Protein AF-A0A946HYL3-F1 (afdb_monomer_lite)

Structure (mmCIF, N/CA/C/O backbone):
data_AF-A0A946HYL3-F1
#
_entry.id   AF-A0A946HYL3-F1
#
loop_
_atom_site.group_PDB
_atom_site.id
_atom_site.type_symbol
_atom_site.label_atom_id
_atom_site.label_alt_id
_atom_site.label_comp_id
_atom_site.label_asym_id
_atom_site.label_entity_id
_atom_site.label_seq_id
_atom_site.pdbx_PDB_ins_code
_atom_site.Cartn_x
_atom_site.Cartn_y
_atom_site.Cartn_z
_atom_site.occupancy
_atom_site.B_iso_or_equiv
_atom_site.auth_seq_id
_atom_site.auth_comp_id
_atom_site.auth_asym_id
_atom_site.auth_atom_id
_atom_site.pdbx_PDB_model_num
ATOM 1 N N . MET A 1 1 ? 4.591 -6.018 -16.656 1.00 85.75 1 MET A N 1
ATOM 2 C CA . MET A 1 1 ? 4.391 -6.541 -15.293 1.00 85.75 1 MET A CA 1
ATOM 3 C C . MET A 1 1 ? 3.964 -5.374 -14.440 1.00 85.75 1 MET A C 1
ATOM 5 O O . MET A 1 1 ? 4.645 -4.350 -14.458 1.00 85.75 1 MET A O 1
ATOM 9 N N . GLU A 1 2 ? 2.810 -5.501 -13.807 1.00 95.88 2 GLU A N 1
ATOM 10 C CA . GLU A 1 2 ? 2.185 -4.458 -13.000 1.00 95.88 2 GLU A CA 1
ATOM 11 C C . GLU A 1 2 ? 1.876 -5.049 -11.630 1.00 95.88 2 GLU A C 1
ATOM 13 O O . GLU A 1 2 ? 1.512 -6.219 -11.540 1.00 95.88 2 GLU A O 1
ATOM 18 N N . PHE A 1 3 ? 2.048 -4.252 -10.579 1.00 97.50 3 PHE A N 1
ATOM 19 C CA . PHE A 1 3 ? 1.681 -4.646 -9.222 1.00 97.50 3 PHE A CA 1
ATOM 20 C C . PHE A 1 3 ? 0.558 -3.768 -8.710 1.00 97.50 3 PHE A C 1
ATOM 22 O O . PHE A 1 3 ? 0.567 -2.554 -8.903 1.00 97.50 3 PHE A O 1
ATOM 29 N N . ARG A 1 4 ? -0.365 -4.382 -7.982 1.00 98.12 4 ARG A N 1
ATOM 30 C CA . ARG A 1 4 ? -1.368 -3.700 -7.181 1.00 98.12 4 ARG A CA 1
ATOM 31 C C . ARG A 1 4 ? -0.882 -3.620 -5.741 1.00 98.12 4 ARG A C 1
ATOM 33 O O . ARG A 1 4 ? -0.625 -4.648 -5.118 1.00 98.12 4 ARG A O 1
ATOM 40 N N . VAL A 1 5 ? -0.798 -2.404 -5.212 1.00 98.50 5 VAL A N 1
ATOM 41 C CA . VAL A 1 5 ? -0.499 -2.123 -3.802 1.00 98.50 5 VAL A CA 1
ATOM 42 C C . VAL A 1 5 ? -1.776 -1.622 -3.146 1.00 98.50 5 VAL A C 1
ATOM 44 O O . VAL A 1 5 ? -2.322 -0.613 -3.581 1.00 98.50 5 VAL A O 1
ATOM 47 N N . SER A 1 6 ? -2.264 -2.312 -2.119 1.00 98.44 6 SER A N 1
ATOM 48 C CA . SER A 1 6 ? -3.573 -2.044 -1.509 1.00 98.44 6 SER A CA 1
ATOM 49 C C . SER A 1 6 ? -3.472 -1.956 0.009 1.00 98.44 6 SER A C 1
ATOM 51 O O . SER A 1 6 ? -2.679 -2.668 0.624 1.00 98.44 6 SER A O 1
ATOM 53 N N . VAL A 1 7 ? -4.298 -1.115 0.631 1.00 98.62 7 VAL A N 1
ATOM 54 C CA . VAL A 1 7 ? -4.474 -1.092 2.089 1.00 98.62 7 VAL A CA 1
ATOM 55 C C . VAL A 1 7 ? -5.755 -1.827 2.451 1.00 98.62 7 VAL A C 1
ATOM 57 O O . VAL A 1 7 ? -6.840 -1.433 2.023 1.00 98.62 7 VAL A O 1
ATOM 60 N N . ILE A 1 8 ? -5.620 -2.872 3.267 1.00 98.25 8 ILE A N 1
ATOM 61 C CA . ILE A 1 8 ? -6.728 -3.682 3.770 1.00 98.25 8 ILE A CA 1
ATOM 62 C C . ILE A 1 8 ? -6.922 -3.406 5.262 1.00 98.25 8 ILE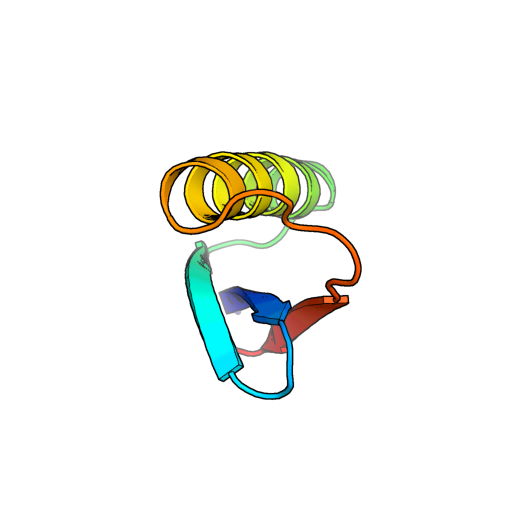 A C 1
ATOM 64 O O . ILE A 1 8 ? -5.981 -3.517 6.050 1.00 98.25 8 ILE A O 1
ATOM 68 N N . LYS A 1 9 ? -8.151 -3.093 5.666 1.00 97.56 9 LYS A N 1
ATOM 69 C CA . LYS A 1 9 ? -8.554 -2.955 7.070 1.00 97.56 9 LYS A CA 1
ATOM 70 C C . LYS A 1 9 ? -9.840 -3.738 7.291 1.00 97.56 9 LYS A C 1
ATOM 72 O O . LYS A 1 9 ? -10.737 -3.654 6.467 1.00 97.56 9 LYS A O 1
ATOM 77 N N . ASP A 1 10 ? -9.926 -4.527 8.360 1.00 95.56 10 ASP A N 1
ATOM 78 C CA . ASP A 1 10 ? -11.112 -5.340 8.690 1.00 95.56 10 ASP A CA 1
ATOM 79 C C . ASP A 1 10 ? -11.630 -6.197 7.512 1.00 95.56 10 ASP A C 1
ATOM 81 O O . ASP A 1 10 ? -12.831 -6.361 7.310 1.00 95.56 10 ASP A O 1
ATOM 85 N N . GLY A 1 11 ? -10.710 -6.710 6.687 1.00 95.88 11 GLY A N 1
ATOM 86 C CA . GLY A 1 11 ? -11.027 -7.520 5.506 1.00 95.88 11 GLY A CA 1
ATOM 87 C C . GLY A 1 11 ? -11.530 -6.745 4.279 1.00 95.88 11 GLY A C 1
ATOM 88 O O . GLY A 1 11 ? -11.803 -7.374 3.259 1.00 95.88 11 GLY A O 1
ATOM 89 N N . ARG A 1 12 ? -11.625 -5.409 4.333 1.00 96.19 12 ARG A N 1
ATOM 90 C CA . ARG A 1 12 ? -11.986 -4.553 3.187 1.00 96.19 12 ARG A CA 1
ATOM 91 C C . ARG A 1 12 ? -10.794 -3.762 2.658 1.00 96.19 12 ARG A C 1
ATOM 93 O O . ARG A 1 12 ? -9.980 -3.255 3.427 1.00 96.19 12 ARG A O 1
ATOM 100 N N . GLU A 1 13 ? -10.726 -3.627 1.338 1.00 97.81 13 GLU A N 1
ATOM 101 C CA . GLU A 1 13 ? -9.801 -2.710 0.671 1.00 97.81 13 GLU A CA 1
ATOM 102 C C . GLU A 1 13 ? -10.297 -1.270 0.845 1.00 97.81 13 GLU A C 1
ATOM 104 O O . GLU A 1 13 ? -11.445 -0.965 0.525 1.00 97.81 13 GLU A O 1
ATOM 109 N N . LEU A 1 14 ? -9.442 -0.394 1.376 1.00 97.56 14 LEU A N 1
ATOM 110 C CA . LEU A 1 14 ? -9.741 1.035 1.514 1.00 97.56 14 LEU A CA 1
ATOM 111 C C . LEU A 1 14 ? -9.300 1.818 0.277 1.00 97.56 14 LEU A C 1
ATOM 113 O O . LEU A 1 14 ? -10.026 2.672 -0.220 1.00 97.56 14 LEU A O 1
ATOM 117 N N . VAL A 1 15 ? -8.092 1.531 -0.204 1.00 98.19 15 VAL A N 1
ATOM 118 C CA . VAL A 1 15 ? -7.460 2.213 -1.335 1.00 98.19 15 VAL A CA 1
ATOM 119 C C . VAL A 1 15 ? -6.406 1.301 -1.949 1.00 98.19 15 VAL A C 1
ATOM 121 O O . VAL A 1 15 ? -5.778 0.506 -1.242 1.00 98.19 15 VAL A O 1
ATOM 124 N N . HIS A 1 16 ? -6.199 1.433 -3.257 1.00 98.12 16 HIS A N 1
ATOM 125 C CA . HIS A 1 16 ? -5.120 0.773 -3.976 1.00 98.12 16 HIS A CA 1
ATOM 126 C C . HIS A 1 16 ? -4.477 1.707 -5.003 1.00 98.12 16 HIS A C 1
ATOM 128 O O . HIS A 1 16 ? -5.070 2.695 -5.432 1.00 98.12 16 HIS A O 1
ATOM 134 N N . GLU A 1 17 ? -3.272 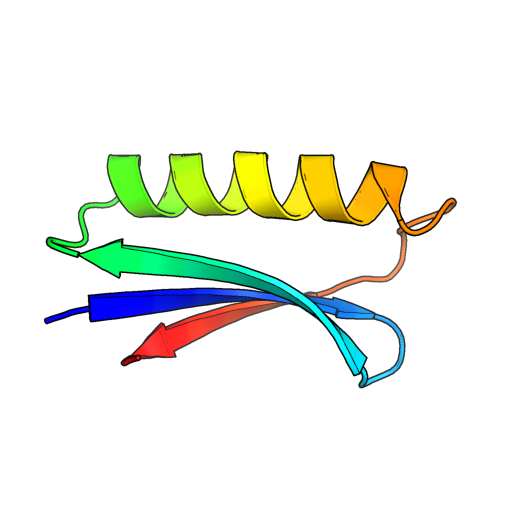1.347 -5.426 1.00 98.25 17 GLU A N 1
ATOM 135 C CA . GLU A 1 17 ? -2.544 1.959 -6.532 1.00 98.25 17 GLU A CA 1
ATOM 136 C C . GLU A 1 17 ? -1.975 0.850 -7.432 1.00 98.25 17 GLU A C 1
ATOM 138 O O . GLU A 1 17 ? -1.559 -0.203 -6.938 1.00 98.25 17 GLU A O 1
ATOM 143 N N . ILE A 1 18 ? -1.963 1.076 -8.751 1.00 98.12 18 ILE A N 1
ATOM 144 C CA . ILE A 1 18 ? -1.304 0.197 -9.725 1.00 98.12 18 ILE 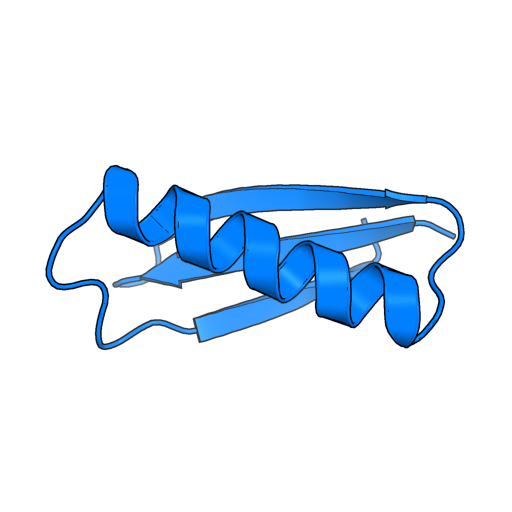A CA 1
ATOM 145 C C . ILE A 1 18 ? 0.056 0.790 -10.087 1.00 98.12 18 ILE A C 1
ATOM 147 O O . ILE A 1 18 ? 0.150 1.937 -10.519 1.00 98.12 18 ILE A O 1
ATOM 151 N N . VAL A 1 19 ? 1.106 -0.009 -9.932 1.00 97.75 19 VAL A N 1
ATOM 152 C CA . VAL A 1 19 ? 2.484 0.351 -10.257 1.00 97.75 19 VAL A CA 1
ATOM 153 C C . VAL A 1 19 ? 2.911 -0.402 -11.510 1.00 97.75 19 VAL A C 1
ATOM 155 O O . VAL A 1 19 ? 3.233 -1.593 -11.465 1.00 97.75 19 VAL A O 1
ATOM 158 N N . SER A 1 20 ? 2.953 0.308 -12.634 1.00 94.88 20 SER A N 1
ATOM 159 C CA . SER A 1 20 ? 3.573 -0.177 -13.867 1.00 94.88 20 SER A CA 1
ATOM 160 C C . SER A 1 20 ? 5.101 -0.020 -13.765 1.00 94.88 20 SER A C 1
ATOM 162 O O . SER A 1 20 ? 5.587 0.979 -13.241 1.00 94.88 20 SER A O 1
ATOM 164 N N . ALA A 1 21 ? 5.874 -1.000 -14.251 1.00 91.69 21 ALA A N 1
ATOM 165 C CA . ALA A 1 21 ? 7.340 -1.056 -14.096 1.00 91.69 21 ALA A CA 1
ATOM 166 C C . ALA A 1 21 ? 7.801 -1.074 -12.615 1.00 91.69 21 ALA A C 1
ATOM 168 O O . ALA A 1 21 ? 8.400 -0.114 -12.111 1.00 91.69 21 ALA A O 1
ATOM 169 N N . PRO A 1 22 ? 7.514 -2.175 -11.897 1.00 92.31 22 PRO A N 1
ATOM 170 C CA . PRO A 1 22 ? 7.842 -2.313 -10.486 1.00 92.31 22 PRO A CA 1
ATOM 171 C C . PRO A 1 22 ? 9.354 -2.272 -10.262 1.00 92.31 22 PRO A C 1
ATOM 173 O O . PRO A 1 22 ? 10.125 -3.034 -10.841 1.00 92.31 22 PRO A O 1
ATOM 176 N N . SER A 1 23 ? 9.758 -1.380 -9.370 1.00 96.31 23 SER A N 1
ATOM 177 C CA . SER A 1 23 ? 11.072 -1.349 -8.740 1.00 96.31 23 SER A CA 1
ATOM 178 C C . SER A 1 23 ? 10.860 -1.229 -7.236 1.00 96.31 23 SER A C 1
ATOM 180 O O . SER A 1 23 ? 9.800 -0.772 -6.800 1.00 96.31 23 SER A O 1
ATOM 182 N N . GLU A 1 24 ? 11.852 -1.601 -6.430 1.00 94.81 24 GLU A N 1
ATOM 183 C CA . GLU A 1 24 ? 11.767 -1.464 -4.970 1.00 94.81 24 GLU A CA 1
ATOM 184 C C . GLU A 1 24 ? 11.392 -0.031 -4.551 1.00 94.81 24 GLU A C 1
ATOM 186 O O . GLU A 1 24 ? 10.514 0.168 -3.709 1.00 94.81 24 GLU A O 1
ATOM 191 N N . GLY A 1 25 ? 11.981 0.974 -5.211 1.00 97.12 25 GLY A N 1
ATOM 192 C CA . GLY A 1 25 ? 11.670 2.384 -4.974 1.00 97.12 25 GLY A CA 1
ATOM 193 C C . GLY A 1 25 ? 10.232 2.754 -5.346 1.00 97.12 25 GLY A C 1
ATOM 194 O O . GLY A 1 25 ? 9.547 3.412 -4.561 1.00 97.12 25 GLY A O 1
ATOM 195 N N . ASN A 1 26 ? 9.742 2.296 -6.503 1.00 96.75 26 ASN A N 1
ATOM 196 C CA . ASN A 1 26 ? 8.377 2.593 -6.946 1.00 96.75 26 ASN A CA 1
ATOM 197 C C . ASN A 1 26 ? 7.330 1.929 -6.041 1.00 96.75 26 ASN A C 1
ATOM 199 O O . ASN A 1 26 ? 6.353 2.580 -5.674 1.00 96.75 26 ASN A O 1
ATOM 203 N N . ILE A 1 27 ? 7.555 0.672 -5.639 1.00 97.38 27 ILE A N 1
ATOM 204 C CA . ILE A 1 27 ? 6.666 -0.060 -4.726 1.00 97.38 27 ILE A CA 1
ATOM 205 C C . ILE A 1 27 ? 6.664 0.593 -3.345 1.00 97.38 27 ILE A C 1
ATOM 207 O O . ILE A 1 27 ? 5.595 0.883 -2.817 1.00 97.38 27 ILE A O 1
ATOM 211 N N . THR A 1 28 ? 7.833 0.910 -2.784 1.00 97.62 28 THR A N 1
ATOM 212 C CA . THR A 1 28 ? 7.928 1.606 -1.489 1.00 97.62 28 THR A CA 1
ATOM 213 C C . THR A 1 28 ? 7.203 2.953 -1.527 1.00 97.62 28 THR A C 1
ATOM 215 O O . THR A 1 28 ? 6.435 3.277 -0.621 1.00 97.62 28 THR A O 1
ATOM 218 N N . GLY A 1 29 ? 7.387 3.724 -2.603 1.00 97.94 29 GLY A N 1
ATOM 219 C CA . GLY A 1 29 ? 6.677 4.984 -2.808 1.00 97.94 29 GLY A CA 1
ATOM 220 C C . GLY A 1 29 ? 5.159 4.807 -2.897 1.00 97.94 29 GLY A C 1
ATOM 221 O O . GLY A 1 29 ? 4.424 5.585 -2.289 1.00 97.94 29 GLY A O 1
ATOM 222 N N . ALA A 1 30 ? 4.688 3.778 -3.607 1.00 98.12 30 ALA A N 1
ATOM 223 C CA . ALA A 1 30 ? 3.266 3.454 -3.698 1.00 98.12 30 ALA A CA 1
ATOM 224 C C . ALA A 1 30 ? 2.691 3.071 -2.330 1.00 98.12 30 ALA A C 1
ATOM 226 O O . ALA A 1 30 ? 1.659 3.611 -1.949 1.00 98.12 30 ALA A O 1
ATOM 227 N N . ILE A 1 31 ? 3.393 2.244 -1.544 1.00 98.31 31 ILE A N 1
ATOM 228 C CA . ILE A 1 31 ? 2.995 1.885 -0.172 1.00 98.31 31 ILE A CA 1
ATOM 229 C C . ILE A 1 31 ? 2.781 3.142 0.678 1.00 98.31 31 ILE A C 1
ATOM 231 O O . ILE A 1 31 ? 1.746 3.27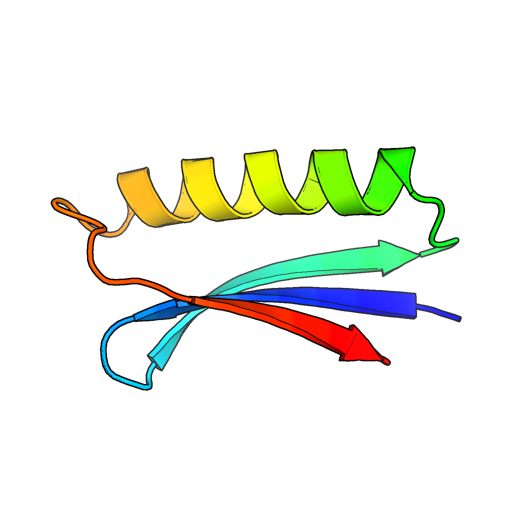5 1.329 1.00 98.31 31 ILE A O 1
ATOM 235 N N . ILE A 1 32 ? 3.724 4.090 0.653 1.00 98.25 32 ILE A N 1
ATOM 236 C CA . ILE A 1 32 ? 3.606 5.346 1.409 1.00 98.25 32 ILE A CA 1
ATOM 237 C C . ILE A 1 32 ? 2.361 6.129 0.973 1.00 98.25 32 ILE A C 1
ATOM 239 O O . ILE A 1 32 ? 1.596 6.577 1.831 1.00 98.25 32 ILE A O 1
ATOM 243 N N . ARG A 1 33 ? 2.135 6.274 -0.341 1.00 98.31 33 ARG A N 1
ATOM 244 C CA . ARG A 1 33 ? 0.980 7.004 -0.888 1.00 98.31 33 ARG A CA 1
ATOM 245 C C . ARG A 1 33 ? -0.346 6.351 -0.515 1.00 98.31 33 ARG A C 1
ATOM 247 O O . ARG A 1 33 ? -1.224 7.046 -0.006 1.00 98.31 33 ARG A O 1
ATOM 254 N N . VAL A 1 34 ? -0.488 5.037 -0.700 1.00 98.19 34 VAL A N 1
ATOM 255 C CA . VAL A 1 34 ? -1.745 4.345 -0.377 1.00 98.19 34 VAL A CA 1
ATOM 256 C C . VAL A 1 34 ? -2.020 4.337 1.124 1.00 98.19 34 VAL A C 1
ATOM 258 O O . VAL A 1 34 ? -3.163 4.507 1.529 1.00 98.19 34 VAL A O 1
ATOM 261 N N . VAL A 1 35 ? -0.996 4.225 1.979 1.00 98.31 35 VAL A N 1
ATOM 262 C CA . VAL A 1 35 ? -1.181 4.310 3.437 1.00 98.31 35 VAL A CA 1
ATOM 263 C C . VAL A 1 35 ? -1.579 5.721 3.863 1.00 98.31 35 VAL A C 1
ATOM 265 O O . VAL A 1 35 ? -2.452 5.866 4.718 1.00 98.31 35 VAL A O 1
ATOM 268 N N . ALA A 1 36 ? -0.978 6.760 3.276 1.00 97.88 36 ALA A N 1
ATOM 269 C CA . ALA A 1 36 ? -1.375 8.141 3.537 1.00 97.88 36 ALA A CA 1
ATOM 270 C C . ALA A 1 36 ? -2.839 8.383 3.136 1.00 97.88 36 ALA A C 1
ATOM 272 O O . ALA A 1 36 ? -3.619 8.842 3.966 1.00 97.88 36 ALA A O 1
ATOM 273 N N . ALA A 1 37 ? -3.233 7.964 1.930 1.00 98.06 37 ALA A N 1
ATOM 274 C CA . ALA A 1 37 ? -4.616 8.063 1.466 1.00 98.06 37 ALA A CA 1
ATOM 275 C C . ALA A 1 37 ? -5.588 7.269 2.359 1.00 98.06 37 ALA A C 1
ATOM 277 O O . ALA A 1 37 ? -6.645 7.770 2.733 1.00 98.06 37 ALA A O 1
ATOM 278 N N . ALA A 1 38 ? -5.220 6.056 2.788 1.00 98.19 38 ALA A N 1
ATOM 279 C CA . ALA A 1 38 ? -6.055 5.249 3.678 1.00 98.19 38 ALA A CA 1
ATOM 280 C C . ALA A 1 38 ? -6.315 5.931 5.032 1.00 98.19 38 ALA A C 1
ATOM 282 O O . ALA A 1 38 ? -7.403 5.790 5.585 1.00 98.19 38 ALA A O 1
ATOM 283 N N . ARG A 1 39 ? -5.341 6.687 5.564 1.00 97.69 39 ARG A N 1
ATOM 284 C CA . ARG A 1 39 ? -5.498 7.449 6.818 1.00 97.69 39 ARG A CA 1
ATOM 285 C C . ARG A 1 39 ? -6.476 8.614 6.696 1.00 97.69 39 ARG A C 1
ATOM 287 O O . ARG A 1 39 ? -7.073 8.993 7.699 1.00 97.69 39 ARG A O 1
ATOM 294 N N . GLU A 1 40 ? -6.610 9.192 5.506 1.00 97.19 40 GLU A N 1
ATOM 295 C CA . GLU A 1 40 ? -7.591 10.250 5.240 1.00 97.19 40 GLU A CA 1
ATOM 296 C C . GLU A 1 40 ? -9.0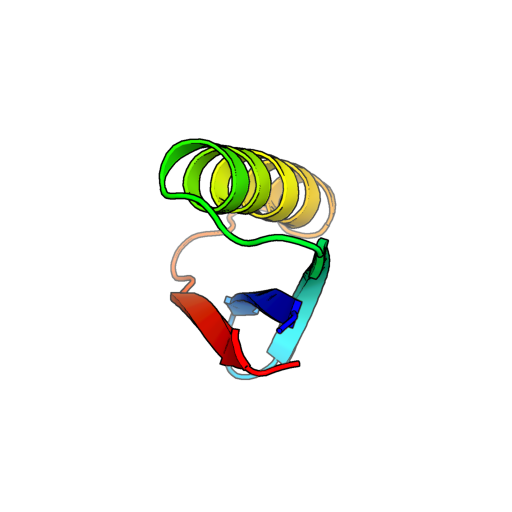13 9.683 5.155 1.00 97.19 40 GLU A C 1
ATOM 298 O O . GLU A 1 40 ? -9.966 10.348 5.554 1.00 97.19 40 GLU A O 1
ATOM 303 N N . ILE A 1 41 ? -9.149 8.438 4.685 1.00 96.75 41 ILE A N 1
ATOM 304 C CA . ILE A 1 41 ? -10.429 7.721 4.616 1.00 96.75 41 ILE A CA 1
ATOM 305 C C . ILE A 1 41 ? -10.854 7.231 6.005 1.00 96.75 41 ILE A C 1
ATOM 307 O O . ILE A 1 41 ? -12.029 7.326 6.360 1.00 96.75 41 ILE A O 1
ATOM 311 N N . GLU A 1 42 ? -9.918 6.694 6.794 1.00 95.56 42 GLU A N 1
ATOM 312 C CA . GLU A 1 42 ? -10.233 6.052 8.066 1.00 95.56 42 GLU A CA 1
ATOM 313 C C . GLU A 1 42 ? -9.200 6.308 9.167 1.00 95.56 42 GLU A C 1
ATOM 315 O O . GLU A 1 42 ? -8.007 6.020 9.031 1.00 95.56 42 GLU A O 1
ATOM 320 N N . SER A 1 43 ? -9.692 6.793 10.313 1.00 93.12 43 SER A N 1
ATOM 321 C CA . SER A 1 43 ? -8.882 7.105 11.488 1.00 93.12 43 SER A CA 1
ATOM 322 C C . SER A 1 43 ? -9.556 6.607 12.780 1.00 93.12 43 SER A C 1
ATOM 324 O O . SER A 1 43 ? -10.705 6.973 13.033 1.00 93.12 43 SER A O 1
ATOM 326 N N . PRO A 1 44 ? -8.871 5.799 13.617 1.00 93.50 44 PRO A N 1
ATOM 327 C CA . PRO A 1 44 ? -7.494 5.337 13.449 1.00 93.50 44 PRO A CA 1
ATOM 328 C C . PRO A 1 44 ? -7.364 4.224 12.395 1.00 93.50 44 PRO A C 1
ATOM 330 O O . PRO A 1 44 ? -8.118 3.249 12.381 1.00 93.50 44 PRO A O 1
ATOM 333 N N . LEU A 1 45 ? -6.335 4.320 11.546 1.00 96.12 45 LEU A N 1
ATOM 334 C CA . LEU A 1 45 ? -6.092 3.308 10.513 1.00 96.12 45 LEU A CA 1
ATOM 335 C C . LEU A 1 45 ? -5.653 1.957 11.105 1.00 96.12 45 LEU A C 1
ATOM 337 O O . LEU A 1 45 ? -6.001 0.911 10.572 1.00 96.12 45 LEU A O 1
ATOM 341 N N . TYR A 1 46 ? -4.929 1.944 12.225 1.00 95.00 46 TYR A N 1
ATOM 342 C CA . TYR A 1 46 ? -4.473 0.697 12.849 1.00 95.00 46 TYR A CA 1
ATOM 343 C C . TYR A 1 46 ? -5.638 -0.115 13.460 1.00 95.00 46 TYR A C 1
ATOM 345 O O . TYR A 1 46 ? -6.540 0.491 14.043 1.00 95.00 46 TYR A O 1
ATOM 353 N N . PRO A 1 47 ? -5.618 -1.461 13.386 1.00 96.12 47 PRO A N 1
ATOM 354 C CA . PRO A 1 47 ? -4.703 -2.301 12.600 1.00 96.12 47 PRO A CA 1
ATOM 355 C C . PRO A 1 47 ? -5.054 -2.282 11.105 1.00 96.12 47 PRO A C 1
ATOM 357 O O . PRO A 1 47 ? -6.216 -2.123 10.745 1.00 96.12 47 PRO A O 1
ATOM 360 N N . PHE A 1 48 ? -4.050 -2.450 10.242 1.00 97.81 48 PHE A N 1
ATOM 361 C CA . PHE A 1 48 ? -4.223 -2.593 8.793 1.00 97.81 48 PHE A CA 1
ATOM 362 C C . PHE A 1 48 ? -3.119 -3.482 8.208 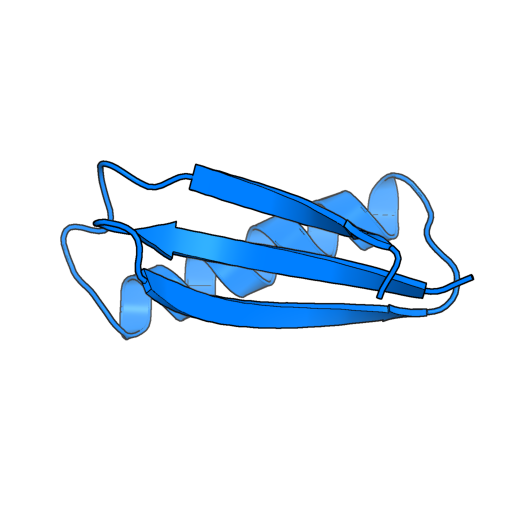1.00 97.81 48 PHE A C 1
ATOM 364 O O . PHE A 1 48 ? -2.070 -3.668 8.829 1.00 97.81 48 PHE A O 1
ATOM 371 N N . GLN A 1 49 ? -3.350 -3.997 7.005 1.00 98.25 49 GLN A N 1
ATOM 372 C CA . GLN A 1 49 ? -2.381 -4.727 6.195 1.00 98.25 49 GLN A CA 1
ATOM 373 C C . GLN A 1 49 ? -2.108 -3.956 4.903 1.00 98.25 49 GLN A C 1
ATOM 375 O O . GLN A 1 49 ? -3.007 -3.339 4.332 1.00 98.25 49 GLN A O 1
ATOM 380 N N . VAL A 1 50 ? -0.868 -4.032 4.428 1.00 98.19 50 VAL A N 1
ATOM 381 C CA . VAL A 1 50 ? -0.520 -3.673 3.053 1.00 98.19 50 VAL A CA 1
ATOM 382 C C . VAL A 1 50 ? -0.433 -4.963 2.248 1.00 98.19 50 VAL A C 1
ATOM 384 O O . VAL A 1 50 ? 0.326 -5.861 2.605 1.00 98.19 50 VAL A O 1
ATOM 387 N N . ASP A 1 51 ? -1.236 -5.060 1.197 1.00 98.25 51 ASP A N 1
ATOM 388 C CA . ASP A 1 51 ? -1.237 -6.173 0.252 1.00 98.25 51 ASP A CA 1
ATOM 389 C C . ASP A 1 51 ? -0.536 -5.745 -1.042 1.00 98.25 51 ASP A C 1
ATOM 391 O O . ASP A 1 51 ? -0.864 -4.700 -1.607 1.00 98.25 51 ASP A O 1
ATOM 395 N N . VAL A 1 52 ? 0.439 -6.533 -1.497 1.00 97.31 52 VAL A N 1
ATOM 396 C CA . VAL A 1 52 ? 1.188 -6.294 -2.738 1.00 97.31 52 VAL A CA 1
ATOM 397 C C . VAL A 1 52 ? 1.139 -7.563 -3.574 1.00 97.31 52 VAL A C 1
ATOM 399 O O . VAL A 1 52 ? 1.655 -8.599 -3.158 1.00 97.31 52 VAL A O 1
ATOM 402 N N . ARG A 1 53 ? 0.526 -7.483 -4.753 1.00 96.12 53 ARG A N 1
ATOM 403 C CA . ARG A 1 53 ? 0.301 -8.628 -5.647 1.00 96.12 53 ARG A CA 1
ATOM 404 C C . ARG A 1 53 ? 0.391 -8.214 -7.108 1.00 96.12 53 ARG A C 1
ATOM 406 O O . ARG A 1 53 ? 0.272 -7.027 -7.406 1.00 96.12 53 ARG A O 1
ATOM 413 N N . ASP A 1 54 ? 0.583 -9.176 -8.003 1.00 95.50 54 ASP A N 1
ATOM 414 C CA . ASP A 1 54 ? 0.446 -8.930 -9.441 1.00 95.50 54 ASP A CA 1
ATOM 415 C C . ASP A 1 54 ? -0.961 -8.377 -9.739 1.00 95.50 54 ASP A C 1
ATOM 417 O O . ASP A 1 54 ? -1.947 -8.814 -9.130 1.00 95.50 54 ASP A O 1
ATOM 421 N N . ALA A 1 55 ? -1.026 -7.357 -10.599 1.00 86.50 55 ALA A N 1
ATOM 422 C CA . ALA A 1 55 ? -2.262 -6.656 -10.954 1.00 86.50 55 ALA A CA 1
ATOM 423 C C . ALA A 1 55 ? -3.115 -7.414 -11.979 1.00 86.50 55 ALA A C 1
ATOM 425 O O . ALA A 1 55 ? -2.535 -8.065 -12.881 1.00 86.50 55 ALA A O 1
#

Secondary structure (DSSP, 8-state):
-EEEEEEEETTEEEEEEEEES--HHHHHHHHHHHHHHHHHHSSS--S-EEEEEE-

Sequence (55 aa):
MEFRVSVIKDGRELVHEIVSAPSEGNITGAIIRVVAAAREIESPLYPFQVDVRDA

pLDDT: mean 96.57, std 2.58, range [85.75, 98.62]

Foldseek 3Di:
DKKKKFKADPNDTQDIDIDDPDDPVRNVVRNVVRVVVSCVVDPPSPPIDIDMDHD

Radius of gyration: 10.8 Å; chains: 1; bounding box: 24×19×29 Å